Protein AF-A0A376RGS4-F1 (afdb_monomer)

Mean predicted aligned error: 7.78 Å

Sequence (81 aa):
MERVAEDDCCCIDVERKRTFTMMIREGVAMHAFNGELFVQATWDTSPSRLFRTQFRMVSPKRISNPEQYRRQPELPCRCAD

Organism: Escherichia coli (NCBI:txid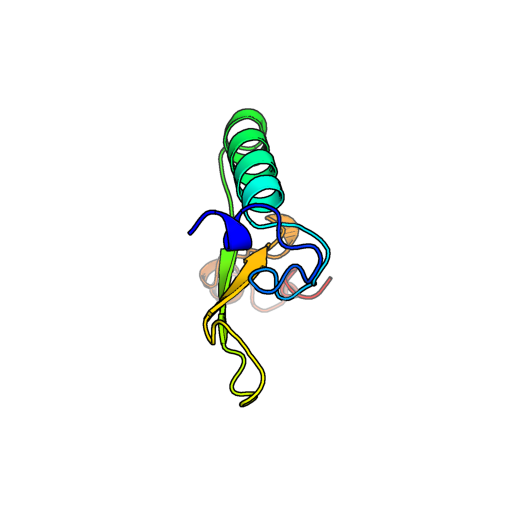562)

Secondary structure (DSSP, 8-state):
-HHHHT-TT-TTBTTS-S-HHHHHHHHHHHHHHHS--EEEEEE---TT-S-SEEEEEE-GGG---HHHHHH-TTS--GGG-

Nearest PDB structu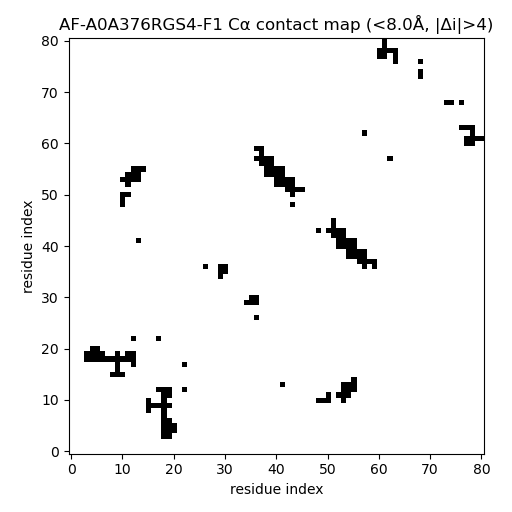res (foldseek):
  8xot-assembly1_B1  TM=8.690E-01  e=7.616E-08  Escherichia phage Lambda
  8xqb-assembly1_b1  TM=8.510E-01  e=9.965E-08  Escherichia phage Lambda
  8k38-assembly1_B  TM=8.517E-01  e=1.491E-07  Escherichia phage Lambda
  8k39-assembly1_f  TM=8.463E-01  e=1.394E-07  Escherichia phage Lambda
  8xpm-assembly1_B2  TM=8.511E-01  e=2.553E-07  Escherichia phage Lambda

pLDDT: mean 82.88, std 13.57, range [44.94, 95.31]

Structure (mmCIF, N/CA/C/O backbone):
data_AF-A0A376RGS4-F1
#
_entry.id   AF-A0A376RGS4-F1
#
loop_
_atom_site.group_PDB
_atom_site.id
_atom_site.type_symbol
_atom_site.label_atom_id
_atom_site.label_alt_id
_atom_site.label_comp_id
_atom_site.label_asym_id
_atom_site.label_entity_id
_atom_site.label_seq_id
_atom_site.pdbx_PDB_ins_code
_atom_site.Cartn_x
_atom_site.Cartn_y
_atom_site.Cartn_z
_atom_site.occupancy
_atom_site.B_iso_or_equiv
_atom_site.auth_seq_id
_atom_site.auth_comp_id
_atom_site.auth_asym_id
_atom_site.auth_atom_id
_atom_site.pdbx_PDB_model_num
ATOM 1 N N . MET A 1 1 ? 2.498 -0.407 19.222 1.00 52.47 1 MET A N 1
ATOM 2 C CA . MET A 1 1 ? 3.083 -0.506 17.868 1.00 52.47 1 MET A CA 1
ATOM 3 C C . MET A 1 1 ? 3.197 -1.963 17.422 1.00 52.47 1 MET A C 1
ATOM 5 O O . MET A 1 1 ? 2.752 -2.266 16.330 1.00 52.47 1 MET A O 1
ATOM 9 N N . GLU A 1 2 ? 3.662 -2.874 18.284 1.00 55.38 2 GLU A N 1
ATOM 10 C CA . GLU A 1 2 ? 3.771 -4.319 17.996 1.00 55.38 2 GLU A CA 1
ATOM 11 C C . GLU A 1 2 ? 2.459 -4.982 17.532 1.00 55.38 2 GLU A C 1
ATOM 13 O O . GLU A 1 2 ? 2.451 -5.682 16.528 1.00 55.38 2 GLU A O 1
ATOM 18 N N . ARG A 1 3 ? 1.320 -4.648 18.161 1.00 62.19 3 ARG A N 1
ATOM 19 C CA . ARG A 1 3 ? -0.008 -5.157 17.758 1.00 62.19 3 ARG A CA 1
ATOM 20 C C . ARG A 1 3 ? -0.436 -4.818 16.328 1.00 62.19 3 ARG A C 1
ATOM 22 O O . ARG A 1 3 ? -1.393 -5.402 15.862 1.00 62.19 3 ARG A O 1
ATOM 29 N N . VAL A 1 4 ? 0.203 -3.851 15.669 1.00 72.38 4 VAL A N 1
ATOM 30 C CA . VAL A 1 4 ? -0.201 -3.366 14.337 1.00 72.38 4 VAL A CA 1
ATOM 31 C C . VAL A 1 4 ? 0.503 -4.130 13.219 1.00 72.38 4 VAL A C 1
ATOM 33 O O . VAL A 1 4 ? -0.052 -4.296 12.136 1.00 72.38 4 VAL A O 1
ATOM 36 N N . ALA A 1 5 ? 1.735 -4.567 13.479 1.00 83.50 5 ALA A N 1
ATOM 37 C CA . ALA A 1 5 ? 2.610 -5.160 12.479 1.00 83.50 5 ALA A CA 1
ATOM 38 C C . ALA A 1 5 ? 2.007 -6.453 11.909 1.00 83.50 5 ALA A C 1
ATOM 40 O O . ALA A 1 5 ? 1.914 -6.606 10.693 1.00 83.50 5 ALA A O 1
ATOM 41 N N . GLU A 1 6 ? 1.522 -7.324 12.793 1.00 87.69 6 GLU A N 1
ATOM 42 C CA . GLU A 1 6 ? 0.978 -8.646 12.464 1.00 87.69 6 GLU A CA 1
ATOM 43 C C . GLU A 1 6 ? -0.460 -8.812 13.003 1.00 87.69 6 GLU A C 1
ATOM 45 O O . GLU A 1 6 ? -0.820 -9.859 13.524 1.00 87.69 6 GLU A O 1
ATOM 50 N N . ASP A 1 7 ? -1.279 -7.754 12.932 1.00 84.44 7 ASP A N 1
ATOM 51 C CA . ASP A 1 7 ? -2.708 -7.815 13.287 1.00 84.44 7 ASP A CA 1
ATOM 52 C C . ASP A 1 7 ? -3.493 -8.686 12.293 1.00 84.44 7 ASP A C 1
ATOM 54 O O . ASP A 1 7 ? -3.614 -8.318 11.119 1.00 84.44 7 ASP A O 1
ATOM 58 N N . ASP A 1 8 ? -4.112 -9.769 12.769 1.00 84.50 8 ASP A N 1
ATOM 59 C CA . ASP A 1 8 ? -4.982 -10.641 11.965 1.00 84.50 8 ASP A CA 1
ATOM 60 C C . ASP A 1 8 ? -6.189 -9.893 11.376 1.00 84.50 8 ASP A C 1
ATOM 62 O O . ASP A 1 8 ? -6.703 -10.251 10.316 1.00 84.50 8 ASP A O 1
ATOM 66 N N . CYS A 1 9 ? -6.632 -8.803 12.015 1.00 86.31 9 CYS A N 1
ATOM 67 C CA . CYS A 1 9 ? -7.739 -7.994 11.507 1.00 86.31 9 CYS A CA 1
ATOM 68 C C . CYS A 1 9 ? -7.351 -7.134 10.291 1.00 86.31 9 CYS A C 1
ATOM 70 O O . CYS A 1 9 ? -8.230 -6.494 9.698 1.00 86.31 9 CYS A O 1
ATOM 72 N N . CYS A 1 10 ? -6.058 -7.095 9.930 1.00 89.81 10 CYS A N 1
ATOM 73 C CA . CYS A 1 10 ? -5.511 -6.389 8.770 1.00 89.81 10 CYS A CA 1
ATOM 74 C C . CYS A 1 10 ? -6.017 -4.940 8.666 1.00 89.81 10 CYS A C 1
ATOM 76 O O . CYS A 1 10 ? -6.327 -4.446 7.583 1.00 89.81 10 CYS A O 1
ATOM 78 N N . CYS A 1 11 ? -6.157 -4.248 9.804 1.00 87.56 11 CYS A N 1
ATOM 79 C CA . CYS A 1 11 ? -6.942 -3.013 9.885 1.00 87.56 11 CYS A CA 1
ATOM 80 C C . CYS A 1 11 ? -6.419 -1.868 9.009 1.00 87.56 11 CYS A C 1
ATOM 82 O O . CYS A 1 11 ? -7.191 -0.977 8.658 1.00 87.56 11 CYS A O 1
ATOM 84 N N . ILE A 1 12 ? -5.132 -1.881 8.672 1.00 91.81 12 ILE A N 1
ATOM 85 C CA . ILE A 1 12 ? -4.469 -0.838 7.883 1.00 91.81 12 ILE A CA 1
ATOM 86 C C . ILE A 1 12 ? -4.616 -1.070 6.370 1.00 91.81 12 ILE A C 1
ATOM 88 O O . ILE A 1 12 ? -4.562 -0.112 5.601 1.00 91.81 12 ILE A O 1
ATOM 92 N N . ASP A 1 13 ? -4.870 -2.303 5.937 1.00 93.19 13 ASP A N 1
ATOM 93 C CA . ASP A 1 13 ? -5.162 -2.629 4.543 1.00 93.19 13 ASP A CA 1
ATOM 94 C C . ASP A 1 13 ? -6.664 -2.467 4.279 1.00 93.19 13 ASP A C 1
ATOM 96 O O . ASP A 1 13 ? -7.497 -3.110 4.924 1.00 93.19 13 ASP A O 1
ATOM 100 N N . VAL A 1 14 ? -7.038 -1.624 3.313 1.00 93.56 14 VAL A N 1
ATOM 101 C CA . VAL A 1 14 ? -8.455 -1.456 2.947 1.00 93.56 14 VAL A CA 1
ATOM 102 C C . VAL A 1 14 ? -9.055 -2.755 2.402 1.00 93.56 14 VAL A C 1
ATOM 104 O O . VAL A 1 14 ? -10.241 -3.015 2.590 1.00 93.56 14 VAL A O 1
ATOM 107 N N . GLU A 1 15 ? -8.237 -3.596 1.761 1.00 92.88 15 GLU A N 1
ATOM 108 C CA . GLU A 1 15 ? -8.671 -4.887 1.224 1.00 92.88 15 GLU A CA 1
ATOM 109 C C . GLU A 1 15 ? -8.764 -5.961 2.314 1.00 92.88 15 GLU A C 1
ATOM 111 O O . GLU A 1 15 ? -9.375 -7.001 2.075 1.00 92.88 15 GLU A O 1
ATOM 116 N N . ARG A 1 16 ? -8.204 -5.692 3.505 1.00 90.88 16 ARG A N 1
ATOM 117 C CA . ARG A 1 16 ? -8.144 -6.593 4.665 1.00 90.88 16 ARG A CA 1
ATOM 118 C C . ARG A 1 16 ? -7.567 -7.972 4.332 1.00 90.88 16 ARG A C 1
ATOM 120 O O . ARG A 1 16 ? -8.068 -8.990 4.802 1.00 90.88 16 ARG A O 1
ATOM 127 N N . LYS A 1 17 ? -6.535 -8.005 3.490 1.00 92.88 17 LYS A N 1
ATOM 128 C CA . LYS A 1 17 ? -5.879 -9.247 3.051 1.00 92.88 17 LYS A CA 1
ATOM 129 C C . LYS A 1 17 ? -4.462 -9.391 3.582 1.00 92.88 17 LYS A C 1
ATOM 131 O O . LYS A 1 17 ? -3.896 -10.474 3.482 1.00 92.88 17 LYS A O 1
ATOM 136 N N . ARG A 1 18 ? -3.876 -8.302 4.080 1.00 93.19 18 ARG A N 1
ATOM 137 C CA . ARG A 1 18 ? -2.462 -8.239 4.443 1.00 93.19 18 ARG A CA 1
ATOM 138 C C . ARG A 1 18 ? -2.279 -7.549 5.784 1.00 93.19 18 ARG A C 1
ATOM 140 O O . ARG A 1 18 ? -2.848 -6.482 6.024 1.00 93.19 18 ARG A O 1
ATOM 147 N N . THR A 1 19 ? -1.411 -8.116 6.614 1.00 94.00 19 THR A N 1
ATOM 148 C CA . THR A 1 19 ? -0.886 -7.416 7.788 1.00 94.00 19 THR A CA 1
ATOM 149 C C . THR A 1 19 ? -0.024 -6.228 7.352 1.00 94.00 19 THR A C 1
ATOM 151 O O . THR A 1 19 ? 0.435 -6.158 6.205 1.00 94.00 19 THR A O 1
ATOM 154 N N . PHE A 1 20 ? 0.232 -5.279 8.255 1.00 92.25 20 PHE A N 1
ATOM 155 C CA . PHE A 1 20 ? 1.084 -4.135 7.925 1.00 92.25 20 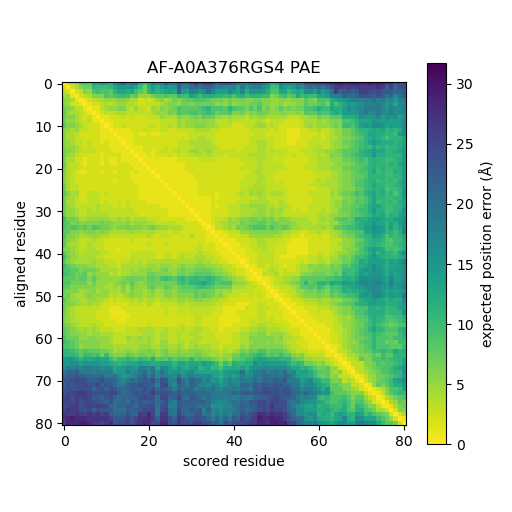PHE A CA 1
ATOM 156 C C . PHE A 1 20 ? 2.488 -4.587 7.501 1.00 92.25 20 PHE A C 1
ATOM 158 O O . PHE A 1 20 ? 3.025 -4.091 6.511 1.00 92.25 20 PHE A O 1
ATOM 165 N N 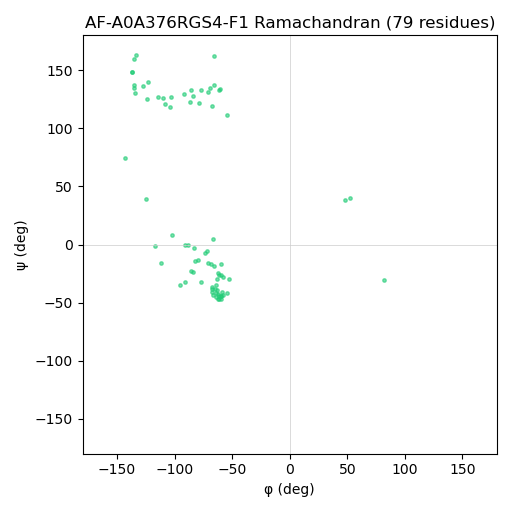. THR A 1 21 ? 3.065 -5.586 8.170 1.00 94.00 21 THR A N 1
ATOM 166 C CA . THR A 1 21 ? 4.375 -6.104 7.768 1.00 94.00 21 THR A CA 1
ATOM 167 C C . THR A 1 21 ? 4.319 -6.812 6.415 1.00 94.00 21 THR A C 1
ATOM 169 O O . THR A 1 21 ? 5.257 -6.680 5.631 1.00 94.00 21 THR A O 1
ATOM 172 N N . MET A 1 22 ? 3.235 -7.532 6.093 1.00 95.00 22 MET A N 1
ATOM 173 C CA . MET A 1 22 ? 3.045 -8.090 4.746 1.00 95.00 22 MET A CA 1
ATOM 174 C C . MET A 1 22 ? 3.022 -6.992 3.680 1.00 95.00 22 MET A C 1
ATOM 176 O O . MET A 1 22 ? 3.728 -7.119 2.684 1.00 95.00 22 MET A O 1
ATOM 180 N N . MET A 1 23 ? 2.310 -5.885 3.917 1.00 94.31 23 MET A N 1
ATOM 181 C CA . MET A 1 23 ? 2.307 -4.740 2.999 1.00 94.31 23 MET A CA 1
ATOM 182 C C . MET A 1 23 ? 3.712 -4.168 2.770 1.00 94.31 23 MET A C 1
ATOM 184 O O . MET A 1 23 ? 4.080 -3.889 1.631 1.00 94.31 23 MET A O 1
ATOM 188 N N . ILE A 1 24 ? 4.515 -4.012 3.829 1.00 94.69 24 ILE A N 1
ATOM 189 C CA . ILE A 1 24 ? 5.892 -3.513 3.704 1.00 94.69 24 ILE A CA 1
ATOM 190 C C . ILE A 1 24 ? 6.777 -4.513 2.949 1.00 94.69 24 ILE A C 1
ATOM 192 O O . ILE A 1 24 ? 7.521 -4.107 2.058 1.00 94.69 24 ILE A O 1
ATOM 196 N N . ARG A 1 25 ? 6.674 -5.816 3.248 1.00 94.94 25 ARG A N 1
ATOM 197 C CA . ARG A 1 25 ? 7.418 -6.871 2.537 1.00 94.94 25 ARG A CA 1
ATOM 198 C C . ARG A 1 25 ? 7.085 -6.886 1.043 1.00 94.94 25 ARG A C 1
ATOM 200 O O . ARG A 1 25 ? 7.997 -6.899 0.219 1.00 94.94 25 ARG A O 1
ATOM 207 N N . GLU A 1 26 ? 5.801 -6.826 0.695 1.00 93.25 26 GLU A N 1
ATOM 208 C CA . GLU A 1 26 ? 5.352 -6.727 -0.698 1.00 93.25 26 GLU A CA 1
ATOM 209 C C . GLU A 1 26 ? 5.837 -5.435 -1.361 1.00 93.25 26 GLU A C 1
ATOM 211 O O . GLU A 1 26 ? 6.311 -5.471 -2.493 1.00 93.25 26 GLU A O 1
ATOM 216 N N . GLY A 1 27 ? 5.774 -4.303 -0.656 1.00 93.06 27 GLY A N 1
ATOM 217 C CA . GLY A 1 27 ? 6.239 -3.013 -1.157 1.00 93.06 27 GLY A CA 1
ATOM 218 C C . GLY A 1 27 ? 7.732 -2.999 -1.485 1.00 93.06 27 GLY A C 1
ATOM 219 O O . GLY A 1 27 ? 8.118 -2.530 -2.554 1.00 93.06 27 GLY A O 1
ATOM 220 N N . VAL A 1 28 ? 8.565 -3.567 -0.609 1.00 95.31 28 VAL A N 1
ATOM 221 C CA . VAL A 1 28 ? 10.012 -3.704 -0.842 1.00 95.31 28 VAL A CA 1
ATOM 222 C C . VAL A 1 28 ? 10.288 -4.614 -2.037 1.00 95.31 28 VAL A C 1
ATOM 224 O O . VAL A 1 28 ? 11.087 -4.253 -2.898 1.00 95.31 28 VAL A O 1
ATOM 227 N N . ALA A 1 29 ? 9.605 -5.759 -2.134 1.00 93.25 29 ALA A N 1
ATOM 228 C CA . ALA A 1 29 ? 9.750 -6.655 -3.279 1.00 93.25 29 ALA A CA 1
ATOM 229 C C . ALA A 1 29 ? 9.330 -5.968 -4.591 1.00 93.25 29 ALA A C 1
ATOM 231 O O . ALA A 1 29 ? 10.068 -5.999 -5.572 1.00 93.25 29 ALA A O 1
ATOM 232 N N . MET A 1 30 ? 8.181 -5.288 -4.603 1.00 91.88 30 MET A N 1
ATOM 233 C CA . MET A 1 30 ? 7.700 -4.537 -5.764 1.00 91.88 30 MET A CA 1
ATOM 234 C C . MET A 1 30 ? 8.676 -3.444 -6.186 1.00 91.88 30 MET A C 1
ATOM 236 O O . MET A 1 30 ? 8.963 -3.324 -7.372 1.00 91.88 30 MET A O 1
ATOM 240 N N . HIS A 1 31 ? 9.226 -2.686 -5.239 1.00 91.81 31 HIS A N 1
ATOM 241 C CA . HIS A 1 31 ? 10.229 -1.674 -5.548 1.00 91.81 31 HIS A CA 1
ATOM 242 C C . HIS A 1 31 ? 11.510 -2.298 -6.124 1.00 91.81 31 HIS A C 1
ATOM 244 O O . HIS A 1 31 ? 12.036 -1.799 -7.113 1.00 91.81 31 HIS A O 1
ATOM 250 N N . ALA A 1 32 ? 11.973 -3.425 -5.574 1.00 94.50 32 ALA A N 1
ATOM 251 C CA . ALA A 1 32 ? 13.172 -4.107 -6.056 1.00 94.50 32 ALA A CA 1
ATOM 252 C C . ALA A 1 32 ? 13.011 -4.714 -7.464 1.00 94.50 32 ALA A C 1
ATOM 254 O O . ALA A 1 32 ? 13.951 -4.665 -8.253 1.00 94.50 32 AL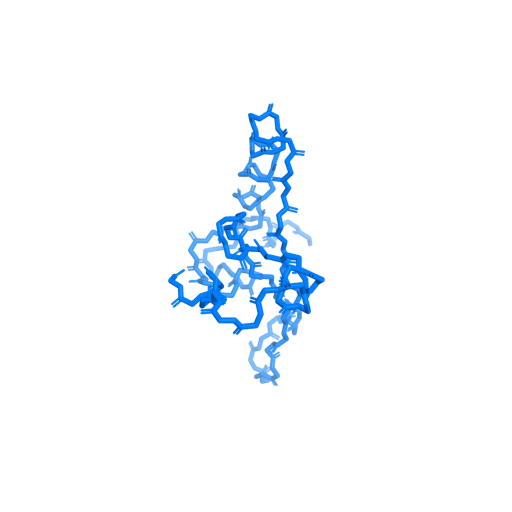A A O 1
ATOM 255 N N . PHE A 1 33 ? 11.842 -5.282 -7.789 1.00 90.38 33 PHE A N 1
ATOM 256 C CA . PHE A 1 33 ? 11.618 -5.971 -9.070 1.00 90.38 33 PHE A CA 1
ATOM 257 C C . PHE A 1 33 ? 10.977 -5.094 -10.154 1.00 90.38 33 PHE A C 1
ATOM 259 O O . PHE A 1 33 ? 11.291 -5.258 -11.329 1.00 90.38 33 PHE A O 1
ATOM 266 N N . ASN A 1 34 ? 10.084 -4.177 -9.776 1.00 86.81 34 ASN A N 1
ATOM 267 C CA . ASN A 1 34 ? 9.282 -3.361 -10.695 1.00 86.81 34 ASN A CA 1
ATOM 268 C C . ASN A 1 34 ? 9.572 -1.854 -10.578 1.00 86.81 34 ASN A C 1
ATOM 270 O O . ASN A 1 34 ? 8.968 -1.063 -11.299 1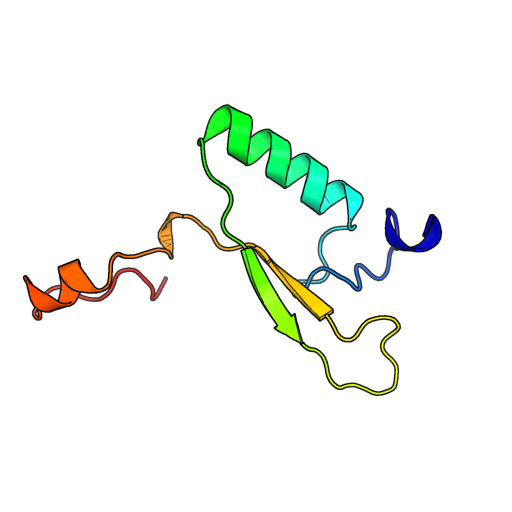.00 86.81 34 ASN A O 1
ATOM 274 N N . GLY A 1 35 ? 10.466 -1.442 -9.674 1.00 89.94 35 GLY A N 1
ATOM 275 C CA . GLY A 1 35 ? 10.928 -0.060 -9.515 1.00 89.94 35 GLY A CA 1
ATOM 276 C C . GLY A 1 35 ? 9.999 0.842 -8.702 1.00 89.94 35 GLY A C 1
ATOM 277 O O . GLY A 1 35 ? 10.474 1.735 -8.003 1.00 89.94 35 GLY A O 1
ATOM 278 N N . GLU A 1 36 ? 8.688 0.605 -8.722 1.00 89.62 36 GLU A N 1
ATOM 279 C CA . GLU A 1 36 ? 7.711 1.534 -8.145 1.00 89.62 36 GLU A CA 1
ATOM 280 C C . GLU A 1 36 ? 6.615 0.833 -7.335 1.00 89.62 36 GLU A C 1
ATOM 282 O O . GLU A 1 36 ? 6.186 -0.286 -7.628 1.00 89.62 36 GLU A O 1
ATOM 287 N N . LEU A 1 37 ? 6.142 1.539 -6.306 1.00 91.00 37 LEU A N 1
ATOM 288 C CA . LEU A 1 37 ? 5.027 1.144 -5.456 1.00 91.00 37 LEU A CA 1
ATOM 289 C C . LEU A 1 37 ? 3.968 2.245 -5.478 1.00 91.00 37 LEU A C 1
ATOM 291 O O . LEU A 1 37 ? 4.258 3.388 -5.132 1.00 91.00 37 LEU A O 1
ATOM 295 N N . PHE A 1 38 ? 2.730 1.889 -5.816 1.00 92.44 38 PHE A N 1
ATOM 296 C CA . PHE A 1 38 ? 1.610 2.826 -5.807 1.00 92.44 38 PHE A CA 1
ATOM 297 C C . PHE A 1 38 ? 0.648 2.496 -4.674 1.00 92.44 38 PHE A C 1
ATOM 299 O O . PHE A 1 38 ? 0.141 1.376 -4.564 1.00 92.44 38 PHE A O 1
ATOM 306 N N . VAL A 1 39 ? 0.374 3.495 -3.840 1.00 94.00 39 VAL A N 1
ATOM 307 C CA . VAL A 1 39 ? -0.529 3.380 -2.696 1.00 94.00 39 VAL A CA 1
ATOM 308 C C . VAL A 1 39 ? -1.437 4.601 -2.657 1.00 94.00 39 VAL A C 1
ATOM 310 O O . VAL A 1 39 ? -0.975 5.731 -2.794 1.00 94.00 39 VAL A O 1
ATOM 313 N N . GLN A 1 40 ? -2.730 4.380 -2.445 1.00 94.50 40 GLN A N 1
ATOM 314 C CA . GLN A 1 40 ? -3.701 5.439 -2.196 1.00 94.50 40 GLN A CA 1
ATOM 315 C C . GLN A 1 40 ? -4.040 5.479 -0.704 1.00 94.50 40 GLN A C 1
ATOM 317 O O . GLN A 1 40 ? -4.430 4.464 -0.122 1.00 94.50 40 GLN A O 1
ATOM 322 N N . ALA A 1 41 ? -3.912 6.656 -0.091 1.00 94.62 41 ALA A N 1
ATOM 323 C CA . ALA A 1 41 ? -4.410 6.886 1.259 1.00 94.62 41 ALA A CA 1
ATOM 324 C C . ALA A 1 41 ? -5.946 6.871 1.258 1.00 94.62 41 ALA A C 1
ATOM 326 O O . ALA A 1 41 ? -6.590 7.471 0.396 1.00 94.62 41 ALA A O 1
ATOM 327 N N . THR A 1 42 ? -6.522 6.168 2.224 1.00 93.94 42 THR A N 1
ATOM 328 C CA . THR A 1 42 ? -7.966 6.006 2.410 1.00 93.94 42 THR A CA 1
ATOM 329 C C . THR A 1 42 ? -8.311 6.182 3.886 1.00 93.94 42 THR A C 1
ATOM 331 O O . THR A 1 42 ? -7.438 6.082 4.751 1.00 93.94 42 THR A O 1
ATOM 334 N N . TRP A 1 43 ? -9.577 6.473 4.184 1.00 93.50 43 TRP A N 1
ATOM 335 C CA . TRP A 1 43 ? -10.028 6.709 5.552 1.00 93.50 43 TRP A CA 1
ATOM 336 C C . TRP A 1 43 ? -11.323 5.956 5.846 1.00 93.50 43 TRP A C 1
ATOM 338 O O . TRP A 1 43 ? -12.286 6.065 5.091 1.00 93.50 43 TRP A O 1
ATOM 348 N N . ASP A 1 44 ? -11.348 5.236 6.964 1.00 89.25 44 ASP A N 1
ATOM 349 C CA . ASP A 1 44 ? -12.534 4.603 7.534 1.00 89.25 44 ASP A CA 1
ATOM 350 C C . ASP A 1 44 ? -13.000 5.430 8.740 1.00 89.25 44 ASP A C 1
ATOM 352 O O . ASP A 1 44 ? -12.269 5.631 9.714 1.00 89.25 44 ASP A O 1
ATOM 356 N N . THR A 1 45 ? -14.216 5.965 8.654 1.00 89.94 45 THR A N 1
ATOM 357 C CA . THR A 1 45 ? -14.811 6.820 9.689 1.00 89.94 45 THR A CA 1
ATOM 358 C C . THR A 1 45 ? -15.564 6.032 10.761 1.00 89.94 45 THR A C 1
ATOM 360 O O . THR A 1 45 ? -16.075 6.637 11.706 1.00 89.94 45 THR A O 1
ATOM 363 N N . SER A 1 46 ? -15.617 4.700 10.656 1.00 88.25 46 SER A N 1
ATOM 364 C CA . SER A 1 46 ? -16.352 3.849 11.590 1.00 88.25 46 SER A CA 1
ATOM 365 C C . SER A 1 46 ? -15.802 3.975 13.020 1.00 88.25 46 SER A C 1
ATOM 367 O O . SER A 1 46 ? -14.591 3.863 13.230 1.00 88.25 46 SER A O 1
ATOM 369 N N . PRO A 1 47 ? -16.666 4.151 14.037 1.00 83.38 47 PRO A N 1
ATOM 370 C CA . PRO A 1 47 ? -16.237 4.408 15.414 1.00 83.38 47 PRO A CA 1
ATOM 371 C C . PRO A 1 47 ? -15.539 3.211 16.077 1.00 83.38 47 PRO A C 1
ATOM 373 O O . PRO A 1 47 ? -14.851 3.386 17.076 1.00 83.38 47 PRO A O 1
ATOM 376 N N . SER A 1 48 ? -15.689 2.003 15.527 1.00 80.94 48 SER A N 1
ATOM 377 C CA . SER A 1 48 ? -15.061 0.773 16.027 1.00 80.94 48 SER A CA 1
ATOM 378 C C . SER A 1 48 ? -13.616 0.572 15.558 1.00 80.94 48 SER A C 1
ATOM 380 O O . SER A 1 48 ? -12.981 -0.414 15.933 1.00 80.94 48 SER A O 1
ATOM 382 N N . ARG A 1 49 ? -13.084 1.459 14.709 1.00 78.94 49 ARG A N 1
ATOM 383 C CA . ARG A 1 49 ? -11.753 1.285 14.126 1.00 78.94 49 ARG A CA 1
ATOM 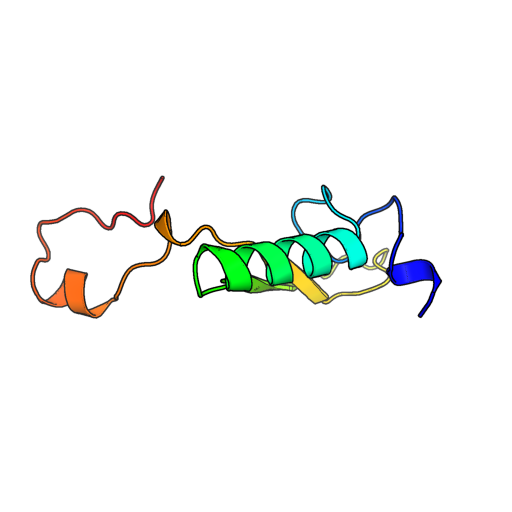384 C C . ARG A 1 49 ? -10.651 1.813 15.026 1.00 78.94 49 ARG A C 1
ATOM 386 O O . ARG A 1 49 ? -10.685 2.954 15.471 1.00 78.94 49 ARG A O 1
ATOM 393 N N . LEU A 1 50 ? -9.616 0.988 15.188 1.00 80.75 50 LEU A N 1
ATOM 394 C CA . LEU A 1 50 ? -8.391 1.354 15.898 1.00 80.75 50 LEU A CA 1
ATOM 395 C C . LEU A 1 50 ? -7.642 2.502 15.198 1.00 80.75 50 LEU A C 1
ATOM 397 O O . LEU A 1 50 ? -7.135 3.404 15.859 1.00 80.75 50 LEU A O 1
ATOM 401 N N . PHE A 1 51 ? -7.611 2.488 13.863 1.00 83.94 51 PHE A N 1
ATOM 402 C CA . PHE A 1 51 ? -7.058 3.559 13.038 1.00 83.94 51 PHE A CA 1
ATOM 403 C C . PHE A 1 51 ? -8.079 3.985 11.998 1.00 83.94 51 PHE A C 1
ATOM 405 O O . PHE A 1 51 ? -8.697 3.145 11.348 1.00 83.94 51 PHE A O 1
ATOM 412 N N . ARG A 1 52 ? -8.210 5.298 11.809 1.00 89.56 52 ARG A N 1
ATOM 413 C CA . ARG A 1 52 ? -9.015 5.845 10.714 1.00 89.56 52 ARG A CA 1
ATOM 414 C C . ARG A 1 52 ? -8.290 5.753 9.380 1.00 89.56 52 ARG A C 1
ATOM 416 O O . ARG A 1 52 ? -8.938 5.593 8.360 1.00 89.56 52 ARG A O 1
ATOM 423 N N . THR A 1 53 ? -6.966 5.859 9.374 1.00 91.00 53 THR A N 1
ATOM 424 C CA . THR A 1 53 ? -6.171 5.776 8.146 1.00 91.00 53 THR A CA 1
ATOM 425 C C . THR A 1 53 ? -6.043 4.329 7.685 1.00 91.00 53 THR A C 1
ATOM 427 O O . THR A 1 53 ? -5.685 3.452 8.470 1.00 91.00 53 THR A O 1
ATOM 430 N N . GLN A 1 54 ? -6.276 4.107 6.399 1.00 93.25 54 GLN A N 1
ATOM 431 C CA . GLN A 1 54 ? -6.050 2.847 5.705 1.00 93.25 54 GLN A CA 1
ATOM 432 C C . GLN A 1 54 ? -5.328 3.107 4.379 1.00 93.25 54 GLN A C 1
ATOM 434 O O . GLN A 1 54 ? -5.334 4.222 3.850 1.00 93.25 54 GLN A O 1
ATOM 439 N N . PHE A 1 55 ? -4.747 2.068 3.799 1.00 95.00 55 PHE A N 1
ATOM 440 C CA . PHE A 1 55 ? -4.055 2.148 2.522 1.00 95.00 55 PHE A CA 1
ATOM 441 C C . PHE A 1 55 ? -4.652 1.165 1.525 1.00 95.00 55 PHE A C 1
ATOM 443 O O . PHE A 1 55 ? -4.962 0.021 1.859 1.00 95.00 55 PHE A O 1
ATOM 450 N N . ARG A 1 56 ? -4.771 1.616 0.276 1.00 95.00 56 ARG A N 1
ATOM 451 C CA . ARG A 1 56 ? -5.101 0.772 -0.867 1.00 95.00 56 ARG A CA 1
ATOM 452 C C . ARG A 1 56 ? -3.877 0.610 -1.746 1.00 95.00 56 ARG A C 1
ATOM 454 O O . ARG A 1 56 ? -3.377 1.595 -2.285 1.00 95.00 56 ARG A O 1
ATOM 461 N N . MET A 1 57 ? -3.437 -0.626 -1.939 1.00 93.31 57 MET A N 1
ATOM 462 C CA . MET A 1 57 ? -2.401 -0.934 -2.923 1.00 93.31 57 MET A CA 1
ATOM 463 C C . MET A 1 57 ? -2.983 -0.781 -4.332 1.00 93.31 57 MET A C 1
ATOM 465 O O . MET A 1 57 ? -4.071 -1.282 -4.634 1.00 93.31 57 MET A O 1
ATOM 469 N N . VAL A 1 58 ? -2.282 -0.064 -5.206 1.00 91.94 58 VAL A N 1
ATOM 470 C CA . VAL A 1 58 ? -2.736 0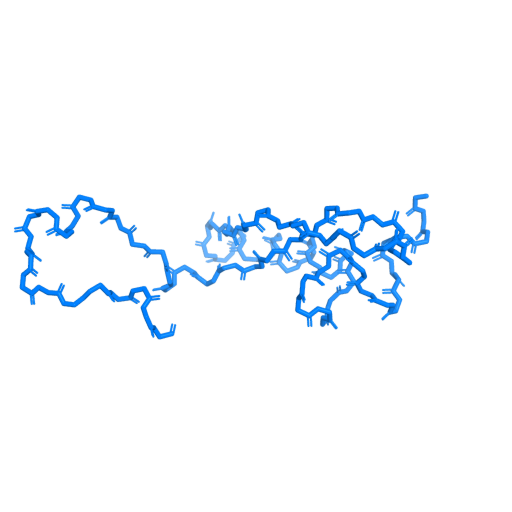.197 -6.574 1.00 91.94 58 VAL A CA 1
ATOM 471 C C . VAL A 1 58 ? -1.797 -0.490 -7.553 1.00 91.94 58 VAL A C 1
ATOM 473 O O . VAL A 1 58 ? -0.584 -0.324 -7.497 1.00 91.94 58 VAL A O 1
ATOM 476 N N . SER A 1 59 ? -2.359 -1.290 -8.460 1.00 86.69 59 SER A N 1
ATOM 477 C CA . SER A 1 59 ? -1.567 -1.885 -9.536 1.00 86.69 59 SER A CA 1
ATOM 478 C C . SER A 1 59 ? -1.063 -0.785 -10.476 1.00 86.69 59 SER A C 1
ATOM 480 O O . SER A 1 59 ? -1.877 0.054 -10.871 1.00 86.69 59 SER A O 1
ATOM 482 N N . PRO A 1 60 ? 0.206 -0.827 -10.926 1.00 82.94 60 PRO A N 1
ATOM 483 C CA . PRO A 1 60 ? 0.718 0.092 -11.944 1.00 82.94 60 PRO A CA 1
ATOM 484 C C . PRO A 1 60 ? -0.142 0.131 -13.214 1.00 82.94 60 PRO A C 1
ATOM 486 O O . PRO A 1 60 ? -0.267 1.174 -13.841 1.00 82.94 60 PRO A O 1
ATOM 489 N N . LYS A 1 61 ? -0.812 -0.980 -13.563 1.00 85.06 61 LYS A N 1
ATOM 490 C CA . LYS A 1 61 ? -1.720 -1.052 -14.723 1.00 85.06 61 LYS A CA 1
ATOM 491 C C . LYS A 1 61 ? -2.916 -0.100 -14.621 1.00 85.06 61 LYS A C 1
ATOM 493 O O . LYS A 1 61 ? -3.447 0.302 -15.647 1.00 85.06 61 LYS A O 1
ATOM 498 N N . ARG A 1 62 ? -3.320 0.260 -13.397 1.00 85.81 62 ARG A N 1
ATOM 499 C CA . ARG A 1 62 ? -4.417 1.202 -13.128 1.00 85.81 62 ARG A CA 1
ATOM 500 C C . ARG A 1 62 ? -3.944 2.651 -13.001 1.00 85.81 62 ARG A C 1
ATOM 502 O O . ARG A 1 62 ? -4.762 3.535 -12.764 1.00 85.81 62 ARG A O 1
ATOM 509 N N . ILE A 1 63 ? -2.641 2.902 -13.127 1.00 84.69 63 ILE A N 1
ATOM 510 C CA . ILE A 1 63 ? -2.071 4.247 -13.142 1.00 84.69 63 ILE A CA 1
ATOM 511 C C . ILE A 1 63 ? -1.995 4.708 -14.595 1.00 84.69 63 ILE A C 1
ATOM 513 O O . ILE A 1 63 ? -1.506 3.997 -15.468 1.00 84.69 63 ILE A O 1
ATOM 517 N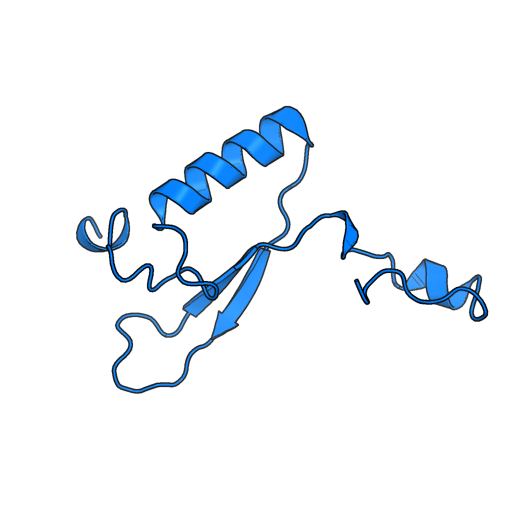 N . SER A 1 64 ? -2.506 5.902 -14.874 1.00 81.69 64 SER A N 1
ATOM 518 C CA . SER A 1 64 ? -2.427 6.524 -16.197 1.00 81.69 64 SER A CA 1
ATOM 519 C C . SER A 1 64 ? -2.065 7.991 -16.055 1.00 81.69 64 SER A C 1
ATOM 521 O O . SER A 1 64 ? -2.429 8.639 -15.072 1.00 81.69 64 SER A O 1
ATOM 523 N N . ASN A 1 65 ? -1.352 8.522 -17.046 1.00 81.56 65 ASN A N 1
ATOM 524 C CA . ASN A 1 65 ? -1.020 9.937 -17.074 1.00 81.56 65 ASN A CA 1
ATOM 525 C C . ASN A 1 65 ? -2.243 10.734 -17.571 1.00 81.56 65 ASN A C 1
ATOM 527 O O . ASN A 1 65 ? -2.672 10.504 -18.703 1.00 81.56 65 ASN A O 1
ATOM 531 N N . PRO A 1 66 ? -2.787 11.693 -16.801 1.00 75.31 66 PRO A N 1
ATOM 532 C CA . PRO A 1 66 ? -3.926 12.503 -17.241 1.00 75.31 66 PRO A CA 1
ATOM 533 C C . PRO A 1 66 ? -3.663 13.272 -18.551 1.00 75.31 66 PRO A C 1
ATOM 535 O O . PRO A 1 66 ? -4.585 13.483 -19.337 1.00 75.31 66 PRO A O 1
ATOM 538 N N . GLU A 1 67 ? -2.409 13.615 -18.860 1.00 71.69 67 GLU A N 1
ATOM 539 C CA . GLU A 1 67 ? -2.048 14.260 -20.133 1.00 71.69 67 GLU A CA 1
ATOM 540 C C . GLU A 1 67 ? -2.140 13.320 -21.353 1.00 71.69 67 GLU A C 1
ATOM 542 O O . GLU A 1 67 ? -2.189 13.786 -22.493 1.00 71.69 67 GLU A O 1
ATOM 547 N N . GLN A 1 68 ? -2.196 11.994 -21.162 1.00 67.75 68 GLN A N 1
ATOM 548 C CA . GLN A 1 68 ? -2.492 11.071 -22.267 1.00 67.75 68 GLN A CA 1
ATOM 549 C C . GLN A 1 68 ? -3.930 11.243 -22.762 1.00 67.75 68 GLN A C 1
ATOM 551 O O . GLN A 1 68 ? -4.136 11.293 -23.971 1.00 67.75 68 GLN A O 1
ATOM 556 N N . TYR A 1 69 ? -4.895 11.429 -21.856 1.00 62.31 69 TYR A N 1
ATOM 557 C CA . TYR A 1 69 ? -6.289 11.683 -22.230 1.00 62.31 69 TYR A CA 1
ATOM 558 C C . TYR A 1 69 ? -6.442 13.016 -22.974 1.00 62.31 69 TYR A C 1
ATOM 560 O O . TYR A 1 69 ? -7.160 13.108 -23.964 1.00 62.31 69 TYR A O 1
ATOM 568 N N . ARG A 1 70 ? -5.695 14.048 -22.558 1.00 64.19 70 ARG A N 1
ATOM 569 C CA . ARG A 1 70 ? -5.720 15.362 -23.216 1.00 64.19 70 ARG A CA 1
ATOM 570 C C . ARG A 1 70 ? -5.214 15.324 -24.660 1.00 64.19 70 ARG A C 1
ATOM 572 O O . ARG A 1 70 ? -5.703 16.080 -25.493 1.00 64.19 70 ARG A O 1
ATOM 579 N N . ARG A 1 71 ? -4.224 14.473 -24.952 1.00 65.19 71 ARG A N 1
ATOM 580 C CA . ARG A 1 71 ? -3.657 14.322 -26.303 1.00 65.19 71 ARG A CA 1
ATOM 581 C C . ARG A 1 71 ? -4.444 13.367 -27.195 1.00 65.19 71 ARG A C 1
ATOM 583 O O . ARG A 1 71 ? -4.307 13.459 -28.410 1.00 65.19 71 ARG A O 1
ATOM 590 N N . GLN A 1 72 ? -5.199 12.439 -26.613 1.00 64.81 72 GLN A N 1
ATOM 591 C CA . GLN A 1 72 ? -5.930 11.401 -27.339 1.00 64.81 72 GLN A CA 1
ATOM 592 C C . GLN A 1 72 ? -7.281 11.125 -26.651 1.00 64.81 72 GLN A C 1
ATOM 594 O O . GLN A 1 72 ? -7.426 10.098 -25.984 1.00 64.81 72 GLN A O 1
ATOM 599 N N . PRO A 1 73 ? -8.266 12.033 -26.789 1.00 62.53 73 PRO A N 1
ATOM 600 C CA . PRO A 1 73 ? -9.551 11.936 -26.090 1.00 62.53 73 PRO A CA 1
ATOM 601 C C . PRO A 1 73 ? -10.401 10.729 -26.525 1.00 62.53 73 PRO A C 1
ATOM 603 O O . PRO A 1 73 ? -11.285 10.306 -25.786 1.00 62.53 73 PRO A O 1
ATOM 606 N N . GLU A 1 74 ? -10.110 10.142 -27.690 1.00 66.75 74 GLU A N 1
ATOM 607 C CA . GLU A 1 74 ? -10.798 8.953 -28.216 1.00 66.75 74 GLU A CA 1
ATOM 608 C C . GLU A 1 74 ? -10.283 7.620 -27.641 1.00 66.75 74 GLU A C 1
ATOM 610 O O . GLU A 1 74 ? -10.940 6.592 -27.821 1.00 66.75 74 GLU A O 1
ATOM 615 N N . LEU A 1 75 ? -9.125 7.591 -26.965 1.00 63.00 75 LEU A N 1
ATOM 616 C CA . LEU A 1 75 ? -8.658 6.357 -26.332 1.00 63.00 75 LEU A CA 1
ATOM 617 C C . LEU A 1 75 ? -9.301 6.185 -24.951 1.00 63.00 75 LEU A C 1
ATOM 619 O O . LEU A 1 75 ? -9.192 7.079 -24.109 1.00 63.00 75 LEU A O 1
ATOM 623 N N . PRO A 1 76 ? -9.921 5.025 -24.668 1.00 61.75 76 PRO A N 1
ATOM 624 C CA . PRO A 1 76 ? -10.502 4.775 -23.360 1.00 61.75 76 PRO A CA 1
ATOM 625 C C . PRO A 1 76 ? -9.416 4.829 -22.279 1.00 61.75 76 PRO A C 1
ATOM 627 O O . PRO A 1 76 ? -8.340 4.238 -22.426 1.00 61.75 76 PRO A O 1
ATOM 630 N N . CYS A 1 77 ? -9.705 5.532 -21.179 1.00 59.19 77 CYS A N 1
ATOM 631 C CA . CYS A 1 77 ? -8.872 5.521 -19.981 1.00 59.19 77 CYS A CA 1
ATOM 632 C C . CYS A 1 77 ? -8.679 4.069 -19.524 1.00 59.19 77 CYS A C 1
ATOM 634 O O . CYS A 1 77 ? -9.615 3.447 -19.028 1.00 59.19 77 CYS A O 1
ATOM 636 N N . ARG A 1 78 ? -7.453 3.541 -19.632 1.00 56.88 78 ARG A N 1
ATOM 637 C CA . ARG A 1 78 ? -7.092 2.178 -19.184 1.00 56.88 78 ARG A CA 1
ATOM 638 C C . ARG A 1 78 ? -7.160 1.991 -17.658 1.00 56.88 78 ARG A C 1
ATOM 640 O O . ARG A 1 78 ? -6.811 0.936 -17.149 1.00 56.88 78 ARG A O 1
ATOM 647 N N . CYS A 1 79 ? -7.617 3.005 -16.926 1.00 51.38 79 CYS A N 1
ATOM 648 C CA . CYS A 1 79 ? -7.808 2.993 -15.477 1.00 51.38 79 CYS A CA 1
ATOM 649 C C . CYS A 1 79 ? -9.001 2.132 -15.013 1.00 51.38 79 CYS A C 1
ATOM 651 O O . CYS A 1 79 ? -9.222 2.047 -13.806 1.00 51.38 79 CYS A O 1
ATOM 653 N N . ALA A 1 80 ? -9.803 1.588 -15.937 1.00 44.94 80 ALA A N 1
ATOM 654 C CA . ALA A 1 80 ? -11.121 1.011 -15.657 1.00 44.94 80 ALA A CA 1
ATOM 655 C C . ALA A 1 80 ? -11.188 -0.531 -15.599 1.00 44.94 80 ALA A C 1
ATOM 657 O O . ALA A 1 80 ? -12.293 -1.051 -15.463 1.00 44.94 80 ALA A O 1
ATOM 658 N N . ASP A 1 81 ? -10.049 -1.235 -15.630 1.00 45.47 81 ASP A N 1
ATOM 659 C CA . ASP A 1 81 ? -9.975 -2.693 -15.410 1.00 45.47 81 ASP A CA 1
ATOM 660 C C . ASP A 1 81 ? -9.362 -3.052 -14.037 1.00 45.47 81 ASP A C 1
ATOM 662 O O . ASP A 1 81 ? -8.262 -2.546 -13.690 1.00 45.47 81 ASP A O 1
#

Solvent-accessible surface area (backbone atoms only — not comparable to full-atom values): 4952 Å² total; per-residue (Å²): 115,75,73,54,40,73,27,88,75,9,70,50,29,70,82,52,80,38,25,50,49,51,51,51,54,50,43,53,51,36,30,75,77,68,69,58,73,49,71,43,86,42,76,50,85,60,89,88,51,94,53,44,61,23,38,37,82,46,59,72,75,45,59,76,63,72,68,54,45,76,76,39,76,87,57,79,73,66,58,80,113

Radius of gyration: 15.95 Å; Cα contacts (8 Å, |Δi|>4): 95; chains: 1; bounding box: 30×26×46 Å

Foldseek 3Di:
DVCQQDPQQCQQAPVSPDGNVRVVVVQVVCCVPVVDWDKDWAADPDPPGPGRIHIYTDDPQLDDDPVVCVVPVPDDRSNPD

InterPro domains:
  IPR006429 Phage portal protein, lambda family [PF05136] (9-68)